Protein AF-A0AAN0RKA3-F1 (afdb_monomer)

Structure (mmCIF, N/CA/C/O backbone):
data_AF-A0AAN0RKA3-F1
#
_entry.id   AF-A0AAN0RKA3-F1
#
loop_
_atom_site.group_PDB
_atom_site.id
_atom_site.type_symbol
_atom_site.label_atom_id
_atom_site.label_alt_id
_atom_site.label_comp_id
_atom_site.label_asym_id
_atom_site.label_entity_id
_atom_site.label_seq_id
_atom_site.pdbx_PDB_ins_code
_atom_site.Cartn_x
_atom_site.Cartn_y
_atom_site.Cartn_z
_atom_site.occupancy
_atom_site.B_iso_or_equiv
_atom_site.auth_seq_id
_atom_site.auth_comp_id
_atom_site.auth_asym_id
_atom_site.auth_atom_id
_atom_site.pdbx_PDB_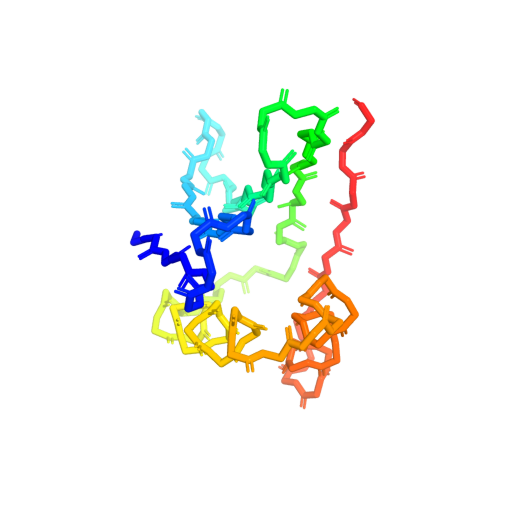model_num
ATOM 1 N N . MET A 1 1 ? 6.256 -3.681 7.037 1.00 91.69 1 MET A N 1
ATOM 2 C CA . MET A 1 1 ? 6.724 -4.495 5.887 1.00 91.69 1 MET A CA 1
ATOM 3 C C . MET A 1 1 ? 6.680 -3.623 4.646 1.00 91.69 1 MET A C 1
ATOM 5 O O . MET A 1 1 ? 5.888 -2.685 4.617 1.00 91.69 1 MET A O 1
ATOM 9 N N . PHE A 1 2 ? 7.522 -3.921 3.662 1.00 95.62 2 PHE A N 1
ATOM 10 C CA . PHE A 1 2 ? 7.510 -3.286 2.349 1.00 95.62 2 PHE A CA 1
ATOM 11 C C . PHE A 1 2 ? 7.730 -4.326 1.246 1.00 95.62 2 PHE A C 1
ATOM 13 O O . PHE A 1 2 ? 8.129 -5.455 1.535 1.00 95.62 2 PHE A O 1
ATOM 20 N N . ALA A 1 3 ? 7.445 -3.943 0.008 1.00 97.00 3 ALA A N 1
ATOM 21 C CA . ALA A 1 3 ? 7.686 -4.728 -1.188 1.00 97.00 3 ALA A CA 1
ATOM 22 C C . ALA A 1 3 ? 8.010 -3.804 -2.369 1.00 97.00 3 ALA A C 1
ATOM 24 O O . ALA A 1 3 ? 7.577 -2.649 -2.398 1.00 97.00 3 ALA A O 1
ATOM 25 N N . TYR A 1 4 ? 8.746 -4.348 -3.333 1.00 97.31 4 TYR A N 1
ATOM 26 C CA . TYR A 1 4 ? 9.021 -3.713 -4.616 1.00 97.31 4 TYR A CA 1
ATOM 27 C C . TYR A 1 4 ? 8.321 -4.483 -5.738 1.00 97.31 4 TYR A C 1
ATOM 29 O O . TYR A 1 4 ? 8.073 -5.685 -5.595 1.00 97.31 4 TYR A O 1
ATOM 37 N N . SER A 1 5 ? 7.999 -3.801 -6.836 1.00 96.12 5 SER A N 1
ATOM 38 C CA . SER A 1 5 ? 7.642 -4.457 -8.099 1.00 96.12 5 SER A CA 1
ATOM 39 C C . SER A 1 5 ? 8.835 -5.215 -8.682 1.00 96.12 5 SER A C 1
ATOM 41 O O . SER A 1 5 ? 9.978 -5.001 -8.280 1.00 96.12 5 SER A O 1
ATOM 43 N N . GLU A 1 6 ? 8.580 -6.112 -9.637 1.00 93.31 6 GLU A N 1
ATOM 44 C CA . GLU A 1 6 ? 9.632 -6.933 -10.263 1.00 93.31 6 GLU A CA 1
ATOM 45 C C . GLU A 1 6 ? 10.699 -6.097 -10.981 1.00 93.31 6 GLU A C 1
ATOM 47 O O . GLU A 1 6 ? 11.877 -6.441 -10.952 1.00 93.31 6 GLU A O 1
ATOM 52 N N . ASP A 1 7 ? 10.299 -4.974 -11.578 1.00 92.88 7 ASP A N 1
ATOM 53 C CA . ASP A 1 7 ? 11.203 -4.006 -12.206 1.00 92.88 7 ASP A CA 1
ATOM 54 C C . ASP A 1 7 ? 11.896 -3.070 -11.199 1.00 92.88 7 ASP A C 1
ATOM 56 O O . ASP A 1 7 ? 12.708 -2.233 -11.590 1.00 92.88 7 ASP A O 1
ATOM 60 N N . GLY A 1 8 ? 11.574 -3.191 -9.907 1.00 94.00 8 GLY A N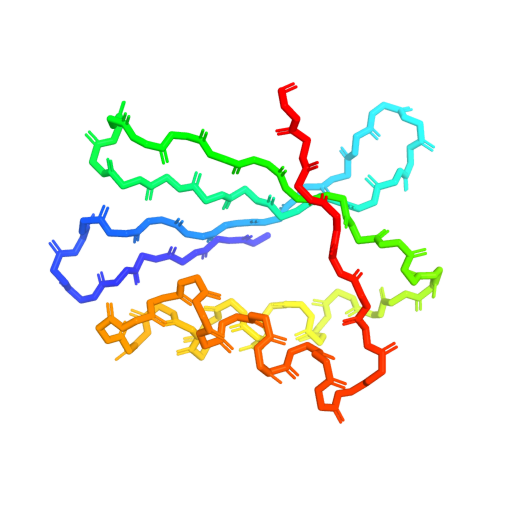 1
ATOM 61 C CA . GLY A 1 8 ? 12.118 -2.375 -8.825 1.00 94.00 8 GLY A CA 1
ATOM 62 C C . GLY A 1 8 ? 11.644 -0.919 -8.808 1.00 94.00 8 GLY A C 1
ATOM 63 O O . GLY A 1 8 ? 12.047 -0.176 -7.914 1.00 94.00 8 GLY A O 1
ATOM 64 N N . GLN A 1 9 ? 10.798 -0.494 -9.752 1.00 95.50 9 GLN A N 1
ATOM 65 C CA . GLN A 1 9 ? 10.420 0.915 -9.905 1.00 95.50 9 GLN A CA 1
ATOM 66 C C . GLN A 1 9 ? 9.376 1.356 -8.884 1.00 95.50 9 GLN A C 1
ATOM 68 O O . GLN A 1 9 ? 9.390 2.501 -8.431 1.00 95.50 9 GLN A O 1
ATOM 73 N N . HIS A 1 10 ? 8.461 0.458 -8.521 1.00 97.25 10 HIS A N 1
ATOM 74 C CA . HIS A 1 10 ? 7.411 0.732 -7.557 1.00 97.25 10 HIS A CA 1
ATOM 75 C C . HIS A 1 10 ? 7.790 0.185 -6.192 1.00 97.25 10 HIS A C 1
ATOM 77 O O . HIS A 1 10 ? 8.079 -0.999 -6.033 1.00 97.25 10 HIS A O 1
ATOM 83 N N . PHE A 1 11 ? 7.680 1.040 -5.188 1.00 97.31 11 PHE A N 1
ATOM 84 C CA . PHE A 1 11 ? 7.755 0.684 -3.786 1.00 97.31 11 PHE A CA 1
ATOM 85 C C . PHE A 1 11 ? 6.375 0.822 -3.144 1.00 97.31 11 PHE A C 1
ATOM 87 O O . PHE A 1 11 ? 5.672 1.817 -3.334 1.00 97.31 11 PHE A O 1
ATOM 94 N N . LEU A 1 12 ? 6.013 -0.160 -2.321 1.00 97.75 12 LEU A N 1
ATOM 95 C CA . LEU A 1 12 ? 4.910 -0.055 -1.376 1.00 97.75 12 LEU A CA 1
ATOM 96 C C . LEU A 1 12 ? 5.347 -0.542 -0.000 1.00 97.75 12 LEU A C 1
ATOM 98 O O . LEU A 1 12 ? 5.880 -1.639 0.153 1.00 97.75 12 LEU A O 1
ATOM 102 N N . GLY A 1 13 ? 5.040 0.231 1.031 1.00 97.19 13 GLY A N 1
ATOM 103 C CA . GLY A 1 13 ? 5.256 -0.162 2.416 1.00 97.19 13 GLY A CA 1
ATOM 104 C C . GLY A 1 13 ? 4.165 0.359 3.327 1.00 97.19 13 GLY A C 1
ATOM 105 O O . GLY A 1 13 ? 3.331 1.158 2.920 1.00 97.19 13 GLY A O 1
ATOM 106 N N . PHE A 1 14 ? 4.168 -0.081 4.580 1.00 96.31 14 PHE A N 1
ATOM 107 C CA . PHE A 1 14 ? 3.328 0.530 5.603 1.00 96.31 14 PHE A CA 1
ATOM 108 C C . PHE A 1 14 ? 4.121 0.849 6.863 1.00 96.31 14 PHE A C 1
ATOM 110 O O . PHE A 1 14 ? 5.090 0.162 7.204 1.00 96.31 14 PHE A O 1
ATOM 117 N N . ARG A 1 15 ? 3.660 1.878 7.570 1.00 94.75 15 ARG A N 1
ATOM 118 C CA . ARG A 1 15 ? 4.174 2.326 8.863 1.00 94.75 15 ARG A CA 1
ATOM 119 C C . ARG A 1 15 ? 3.025 2.763 9.763 1.00 94.75 15 ARG A C 1
ATOM 121 O O . ARG A 1 15 ? 1.906 2.962 9.300 1.00 94.75 15 ARG A O 1
ATOM 128 N N . THR A 1 16 ? 3.326 2.962 11.034 1.00 94.00 16 THR A N 1
ATOM 129 C CA . THR A 1 16 ? 2.436 3.656 11.965 1.00 94.00 16 THR A CA 1
ATOM 130 C C . THR A 1 16 ? 2.998 5.056 12.185 1.00 94.00 16 THR A C 1
ATOM 132 O O . THR A 1 16 ? 4.204 5.201 12.383 1.00 94.00 16 THR A O 1
ATOM 135 N N . ASN A 1 17 ? 2.163 6.088 12.089 1.00 91.25 17 ASN A N 1
ATOM 136 C CA . ASN A 1 17 ? 2.587 7.461 12.352 1.00 91.25 17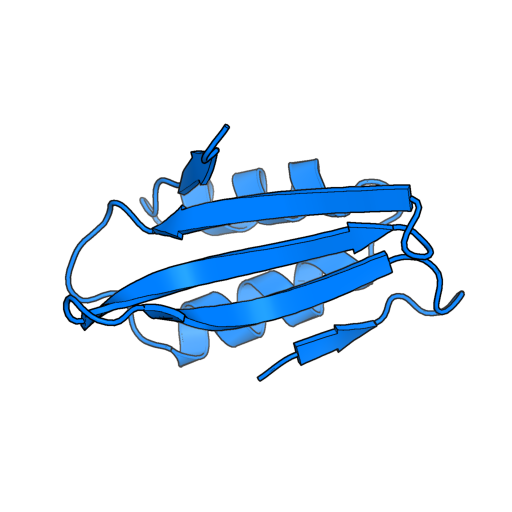 ASN A CA 1
ATOM 137 C C . ASN A 1 17 ? 2.639 7.760 13.865 1.00 91.25 17 ASN A C 1
ATOM 139 O O . ASN A 1 17 ? 2.290 6.918 14.693 1.00 91.25 17 ASN A O 1
ATOM 14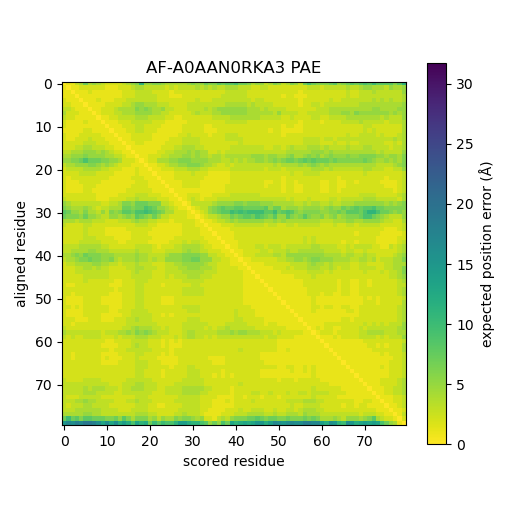3 N N . ALA A 1 18 ? 3.059 8.975 14.230 1.00 90.25 18 ALA A N 1
ATOM 144 C CA . ALA A 1 18 ? 3.246 9.374 15.629 1.00 90.25 18 ALA A CA 1
ATOM 145 C C . ALA A 1 18 ? 1.963 9.315 16.481 1.00 90.25 18 ALA A C 1
ATOM 147 O O . ALA A 1 18 ? 2.045 9.141 17.692 1.00 90.25 18 ALA A O 1
ATOM 148 N N . VAL A 1 19 ? 0.784 9.422 15.857 1.00 90.44 19 VAL A N 1
ATOM 149 C CA . VAL A 1 19 ? -0.520 9.338 16.539 1.00 90.44 19 VAL A CA 1
ATOM 150 C C . VAL A 1 19 ? -1.102 7.920 16.536 1.00 90.44 19 VAL A C 1
ATOM 152 O O . VAL A 1 19 ? -2.266 7.727 16.871 1.00 90.44 19 VAL A O 1
ATOM 155 N N . GLY A 1 20 ? -0.318 6.912 16.144 1.00 89.31 20 GLY A N 1
ATOM 156 C CA . GLY A 1 20 ? -0.752 5.515 16.141 1.00 89.31 20 GLY A CA 1
ATOM 157 C C . GLY A 1 20 ? -1.586 5.108 14.921 1.00 89.31 20 GLY A C 1
ATOM 158 O O . GLY A 1 20 ? -2.046 3.968 14.856 1.00 89.31 20 GLY A O 1
ATOM 159 N N . LYS A 1 21 ? -1.775 5.994 13.935 1.00 91.94 21 LYS A N 1
ATOM 160 C CA . LYS A 1 21 ? -2.548 5.700 12.722 1.00 91.94 21 LYS A CA 1
ATOM 161 C C . LYS A 1 21 ? -1.680 4.994 11.685 1.00 91.94 21 LYS A C 1
ATOM 163 O O . LYS A 1 21 ? -0.528 5.369 11.452 1.00 91.94 21 LYS A O 1
ATOM 168 N N . MET A 1 22 ? -2.237 3.964 11.055 1.00 95.00 22 MET A N 1
ATOM 169 C CA . MET A 1 22 ? -1.546 3.212 10.013 1.00 95.00 22 MET A CA 1
ATOM 170 C C . MET A 1 22 ? -1.534 3.990 8.697 1.00 95.00 22 MET A C 1
ATOM 172 O O . MET A 1 22 ? -2.552 4.539 8.277 1.00 95.00 22 MET A O 1
ATOM 176 N N . GLN A 1 23 ? -0.377 3.998 8.045 1.00 96.50 23 GLN A N 1
ATOM 177 C CA . GLN A 1 23 ? -0.140 4.657 6.769 1.00 96.50 23 GLN A CA 1
ATOM 178 C C . GLN A 1 23 ? 0.478 3.684 5.778 1.00 96.50 23 GLN A C 1
ATOM 180 O O . GLN A 1 23 ? 1.379 2.925 6.138 1.00 96.50 23 GLN A O 1
ATOM 185 N N . ILE A 1 24 ? 0.039 3.754 4.527 1.00 97.06 24 ILE A N 1
ATOM 186 C CA . ILE A 1 24 ? 0.680 3.103 3.390 1.0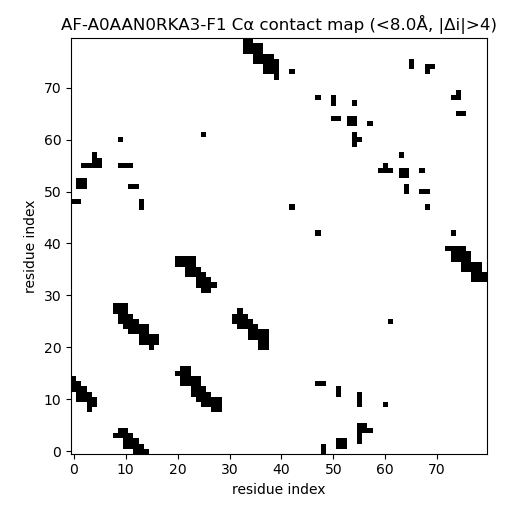0 97.06 24 ILE A CA 1
ATOM 187 C C . ILE A 1 24 ? 1.502 4.150 2.649 1.00 97.06 24 ILE A C 1
ATOM 189 O O . ILE A 1 24 ? 1.028 5.246 2.377 1.00 97.06 24 ILE A O 1
ATOM 193 N N . VAL A 1 25 ? 2.740 3.809 2.333 1.00 97.12 25 VAL A N 1
ATOM 194 C CA . VAL A 1 25 ? 3.676 4.654 1.602 1.00 97.12 25 VAL A CA 1
ATOM 195 C C . VAL A 1 25 ? 3.872 4.042 0.227 1.00 97.12 25 VAL A C 1
ATOM 197 O O . VAL A 1 25 ? 4.205 2.863 0.124 1.00 97.12 25 VAL A O 1
ATOM 200 N N . TYR A 1 26 ? 3.664 4.848 -0.803 1.00 97.56 26 TYR A N 1
ATOM 201 C CA . TYR A 1 26 ? 3.956 4.529 -2.189 1.00 97.56 26 TYR A CA 1
ATOM 202 C C . TYR A 1 26 ? 5.064 5.440 -2.695 1.00 97.56 26 TYR A C 1
ATOM 204 O O . TYR A 1 26 ? 5.056 6.641 -2.425 1.00 97.56 26 TYR A O 1
ATOM 212 N N . ASP A 1 27 ? 5.989 4.864 -3.448 1.00 96.75 27 ASP A N 1
ATOM 213 C CA . ASP A 1 27 ? 7.018 5.612 -4.150 1.00 96.75 27 ASP A CA 1
ATOM 214 C C . ASP A 1 27 ? 7.250 5.002 -5.538 1.00 96.75 27 ASP A C 1
ATOM 216 O O . ASP A 1 27 ? 7.223 3.780 -5.698 1.00 96.75 27 ASP A O 1
ATOM 220 N N . TYR A 1 28 ? 7.423 5.855 -6.547 1.00 95.38 28 TYR A N 1
ATOM 221 C CA . TYR A 1 28 ? 7.821 5.448 -7.895 1.00 95.38 28 TYR A CA 1
ATOM 222 C C . TYR A 1 28 ? 9.146 6.111 -8.246 1.00 95.38 28 TYR A C 1
ATOM 224 O O . TYR A 1 28 ? 9.184 7.323 -8.481 1.00 95.38 28 TYR A O 1
ATOM 232 N N . GLU A 1 29 ? 10.215 5.317 -8.250 1.00 92.69 29 GLU A N 1
ATOM 233 C CA . GLU A 1 29 ? 11.589 5.740 -8.548 1.00 92.69 29 GLU A CA 1
ATOM 234 C C . GLU A 1 29 ? 12.054 7.022 -7.818 1.00 92.69 29 GLU A C 1
ATOM 236 O O . GLU A 1 29 ? 12.801 7.826 -8.378 1.00 92.69 29 GLU A O 1
ATOM 241 N N . GLY A 1 30 ? 11.579 7.286 -6.600 1.00 88.31 30 GLY A N 1
ATOM 242 C CA . GLY A 1 30 ? 11.866 8.511 -5.845 1.00 88.31 30 GLY A CA 1
ATOM 243 C C . GLY A 1 30 ? 11.225 9.787 -6.405 1.00 88.31 30 GLY A C 1
ATOM 244 O O . GLY A 1 30 ? 11.473 10.877 -5.892 1.00 88.31 30 GLY A O 1
ATOM 245 N N . LYS A 1 31 ? 10.423 9.686 -7.471 1.00 89.31 31 LYS A N 1
ATOM 246 C CA . LYS A 1 31 ? 9.810 10.826 -8.177 1.00 89.31 31 LYS A CA 1
ATOM 247 C C . LYS A 1 31 ? 8.368 11.073 -7.760 1.00 89.31 31 LYS A C 1
ATOM 249 O O . LYS A 1 31 ? 7.872 12.188 -7.897 1.00 89.31 31 LYS A O 1
ATOM 254 N N . MET A 1 32 ? 7.677 10.035 -7.297 1.00 90.31 32 MET A N 1
ATOM 255 C CA . MET A 1 32 ? 6.253 10.100 -6.974 1.00 90.31 32 MET A CA 1
ATOM 256 C C . MET A 1 32 ? 5.989 9.505 -5.601 1.00 90.31 32 MET A C 1
ATOM 258 O O . MET A 1 32 ? 5.558 8.360 -5.470 1.00 90.31 32 MET A O 1
ATOM 262 N N . HIS A 1 33 ? 6.241 10.315 -4.582 1.00 94.25 33 HIS A N 1
ATOM 263 C CA . HIS A 1 33 ? 5.999 9.941 -3.202 1.00 94.25 33 HIS A CA 1
ATOM 264 C C . HIS A 1 33 ? 4.552 10.242 -2.813 1.00 94.25 33 HIS A C 1
ATOM 266 O O . HIS A 1 33 ? 4.102 11.381 -2.928 1.00 94.25 33 HIS A O 1
ATOM 272 N N . ARG A 1 34 ? 3.819 9.228 -2.350 1.00 95.94 34 ARG A N 1
ATOM 273 C CA . ARG A 1 34 ? 2.446 9.375 -1.852 1.00 95.94 34 ARG A CA 1
ATOM 274 C C . ARG A 1 34 ? 2.268 8.608 -0.559 1.00 95.94 34 ARG A C 1
ATOM 276 O O . ARG A 1 34 ? 2.735 7.477 -0.423 1.00 95.94 34 ARG A O 1
ATOM 283 N N . ILE A 1 35 ? 1.550 9.206 0.379 1.00 96.44 35 ILE A N 1
ATOM 284 C CA . ILE A 1 35 ? 1.224 8.577 1.654 1.00 96.44 35 ILE A CA 1
ATOM 285 C C . ILE A 1 35 ? -0.292 8.497 1.751 1.00 96.44 35 ILE A C 1
ATOM 287 O O . ILE A 1 35 ? -0.989 9.476 1.514 1.00 96.44 35 ILE A O 1
ATOM 291 N N . TYR A 1 36 ? -0.798 7.329 2.119 1.00 97.00 36 TYR A N 1
ATOM 292 C CA . TYR A 1 36 ? -2.215 7.089 2.321 1.00 97.00 36 TYR A CA 1
ATOM 293 C C . TYR A 1 36 ? -2.458 6.714 3.771 1.00 97.00 36 TYR A C 1
ATOM 295 O O . TYR A 1 36 ? -1.884 5.752 4.279 1.00 97.00 36 TYR A O 1
ATOM 303 N N . ASP A 1 37 ? -3.339 7.443 4.433 1.00 96.56 37 ASP A N 1
ATOM 304 C CA . ASP A 1 37 ? -3.877 7.035 5.717 1.00 96.56 37 ASP A CA 1
ATOM 305 C C . ASP A 1 37 ? -4.855 5.871 5.519 1.00 96.56 37 ASP A C 1
ATOM 307 O O . ASP A 1 37 ? -5.751 5.940 4.676 1.00 96.56 37 ASP A O 1
ATOM 311 N N . VAL A 1 38 ? -4.725 4.825 6.336 1.00 96.25 38 VAL A N 1
ATOM 312 C CA . VAL A 1 38 ? -5.767 3.802 6.477 1.00 96.25 38 VAL A CA 1
ATOM 313 C C . VAL A 1 38 ? -6.833 4.380 7.404 1.00 96.25 38 VAL A C 1
ATOM 315 O O . VAL A 1 38 ? -6.579 4.594 8.591 1.00 96.25 38 VAL A O 1
ATOM 318 N N . GLU A 1 39 ? -8.005 4.710 6.866 1.00 95.00 39 GLU A N 1
ATOM 319 C CA . GLU A 1 39 ? -9.074 5.337 7.658 1.00 95.00 39 GLU A CA 1
ATOM 320 C C . GLU A 1 39 ? -9.855 4.318 8.482 1.00 95.00 39 GLU A C 1
ATOM 322 O O . GLU A 1 39 ? -10.353 4.637 9.561 1.00 95.00 39 GLU A O 1
ATOM 327 N N . THR A 1 40 ? -9.935 3.082 7.995 1.00 93.81 40 THR A N 1
ATOM 328 C CA . THR A 1 40 ? -10.615 2.001 8.699 1.00 93.81 40 THR A CA 1
ATOM 329 C C . THR A 1 40 ? -9.842 1.629 9.972 1.00 93.81 40 THR A C 1
ATOM 331 O O . THR A 1 40 ? -8.660 1.279 9.896 1.00 93.81 40 THR A O 1
ATOM 334 N N . PRO A 1 41 ? -10.476 1.676 11.157 1.00 89.94 41 PRO A N 1
ATOM 335 C CA . PRO A 1 41 ? -9.815 1.327 12.408 1.00 89.94 41 PRO A CA 1
ATOM 336 C C . PRO A 1 41 ? -9.582 -0.186 12.525 1.00 89.94 41 PRO A C 1
ATOM 338 O O . PRO A 1 41 ? -10.278 -0.992 11.912 1.00 89.94 41 PRO A O 1
ATOM 341 N N . ASN A 1 42 ? -8.625 -0.580 13.371 1.00 89.50 42 ASN A N 1
ATOM 342 C CA . ASN A 1 42 ? -8.365 -1.977 13.760 1.00 89.50 42 ASN A CA 1
ATOM 343 C C . ASN A 1 42 ? -8.066 -2.949 12.600 1.00 89.50 42 ASN A C 1
ATOM 345 O O . ASN A 1 42 ? -8.273 -4.161 12.720 1.00 89.50 42 ASN A O 1
ATOM 349 N N . VAL A 1 43 ? -7.544 -2.447 11.479 1.00 92.19 43 VAL A N 1
ATOM 350 C CA . VAL A 1 43 ? -7.137 -3.293 10.353 1.00 92.19 43 VAL A CA 1
ATOM 351 C C . VAL A 1 43 ? -5.924 -4.138 10.738 1.00 92.19 43 VAL A C 1
ATOM 353 O O . VAL A 1 43 ? -4.895 -3.638 11.195 1.00 92.19 43 VAL A O 1
ATOM 356 N N . LYS A 1 44 ? -6.027 -5.452 10.521 1.00 93.50 44 LYS A N 1
ATOM 357 C CA . LYS A 1 44 ? -4.930 -6.386 10.792 1.00 93.50 44 LYS A CA 1
ATOM 358 C C . LYS A 1 44 ? -3.779 -6.135 9.819 1.00 93.50 44 LYS A C 1
ATOM 360 O O . LYS A 1 44 ? -3.974 -6.152 8.606 1.00 93.50 44 LYS A O 1
ATOM 365 N N . THR A 1 45 ? -2.558 -6.036 10.339 1.00 92.94 45 THR A N 1
ATOM 366 C CA . THR A 1 45 ? -1.331 -5.845 9.539 1.00 92.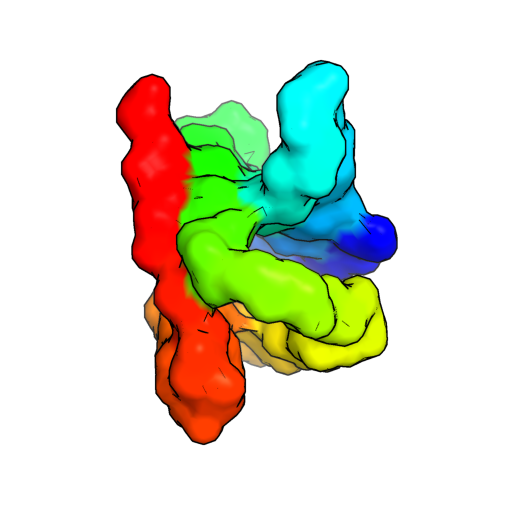94 45 THR A CA 1
ATOM 367 C C . THR A 1 45 ? -1.184 -6.874 8.417 1.00 92.94 45 THR A C 1
ATOM 369 O O . THR A 1 45 ? -0.789 -6.518 7.314 1.00 92.94 45 THR A O 1
ATOM 372 N N . LYS A 1 46 ? -1.574 -8.136 8.654 1.00 95.31 46 LYS A N 1
ATOM 373 C CA . LYS A 1 46 ? -1.553 -9.207 7.641 1.00 95.31 46 LYS A CA 1
ATOM 374 C C . LYS A 1 46 ? -2.379 -8.872 6.392 1.00 95.31 46 LYS A C 1
ATOM 376 O O . LYS A 1 46 ? -1.970 -9.235 5.290 1.00 95.31 46 LYS A O 1
ATOM 381 N N . VAL A 1 47 ? -3.513 -8.186 6.551 1.00 95.12 47 VAL A N 1
ATOM 382 C CA . VAL A 1 47 ? -4.364 -7.772 5.424 1.00 95.12 47 VAL A CA 1
ATOM 383 C C . VAL A 1 47 ? -3.632 -6.742 4.568 1.00 95.12 47 VAL A C 1
ATOM 385 O O . VAL A 1 47 ? -3.533 -6.917 3.356 1.00 95.12 47 VAL A O 1
ATOM 388 N N . ILE A 1 48 ? -3.029 -5.734 5.206 1.00 96.19 48 ILE A N 1
ATOM 389 C CA . ILE A 1 48 ? -2.252 -4.699 4.515 1.00 96.19 48 ILE A CA 1
ATOM 390 C C . ILE A 1 48 ? -1.014 -5.287 3.838 1.00 96.19 48 ILE A C 1
ATOM 392 O O . ILE A 1 48 ? -0.781 -5.019 2.663 1.00 96.19 48 ILE A O 1
ATOM 396 N N . SER A 1 49 ? -0.260 -6.146 4.532 1.00 96.19 49 SER A N 1
ATOM 397 C CA . SER A 1 49 ? 0.885 -6.858 3.954 1.00 96.19 49 SER A CA 1
ATOM 398 C C . SER A 1 49 ? 0.498 -7.634 2.696 1.00 96.19 49 SER A C 1
ATOM 400 O O . SER A 1 49 ? 1.182 -7.539 1.682 1.00 96.19 49 SER A O 1
ATOM 402 N N . THR A 1 50 ? -0.619 -8.367 2.741 1.00 96.56 50 THR A N 1
ATOM 403 C CA . THR A 1 50 ? -1.105 -9.151 1.596 1.00 96.56 50 THR A CA 1
ATOM 404 C C . THR A 1 50 ? -1.505 -8.242 0.437 1.00 96.56 50 THR A C 1
ATOM 406 O O . THR A 1 50 ? -1.125 -8.507 -0.701 1.00 96.56 50 THR A O 1
ATOM 409 N N . ALA A 1 51 ? -2.219 -7.147 0.718 1.00 97.19 51 ALA A N 1
ATOM 410 C CA . ALA A 1 51 ? -2.619 -6.180 -0.299 1.00 97.19 51 ALA A CA 1
ATOM 411 C C . ALA A 1 51 ? -1.412 -5.510 -0.971 1.00 97.19 51 ALA A C 1
ATOM 413 O O . ALA A 1 51 ? -1.390 -5.392 -2.192 1.00 97.19 51 ALA A O 1
ATOM 414 N N . ILE A 1 52 ? -0.385 -5.142 -0.197 1.00 97.50 52 ILE A N 1
ATOM 415 C CA . ILE A 1 52 ? 0.871 -4.577 -0.709 1.00 97.50 52 ILE A CA 1
ATOM 416 C C . ILE A 1 52 ? 1.592 -5.576 -1.613 1.00 97.50 52 ILE A C 1
ATOM 418 O O . ILE A 1 52 ? 1.907 -5.247 -2.753 1.00 97.50 52 ILE A O 1
ATOM 422 N N . THR A 1 53 ? 1.819 -6.805 -1.136 1.00 96.88 53 THR A N 1
ATOM 423 C CA . THR A 1 53 ? 2.509 -7.842 -1.919 1.00 96.88 53 THR A CA 1
ATOM 424 C C . THR A 1 53 ? 1.740 -8.218 -3.176 1.00 96.88 53 THR A C 1
ATOM 426 O O . THR A 1 53 ? 2.355 -8.567 -4.178 1.00 96.88 53 THR A O 1
ATOM 429 N N . ASN A 1 54 ? 0.409 -8.165 -3.138 1.00 96.81 54 ASN A N 1
ATOM 430 C CA . ASN A 1 54 ? -0.399 -8.361 -4.329 1.00 96.81 54 ASN A CA 1
ATOM 431 C C . ASN A 1 54 ? -0.225 -7.189 -5.304 1.00 96.81 54 ASN A C 1
ATOM 433 O O . ASN A 1 54 ? 0.141 -7.400 -6.451 1.00 96.81 54 ASN A O 1
ATOM 437 N N . ALA A 1 55 ? -0.417 -5.954 -4.835 1.00 97.56 55 ALA A N 1
ATOM 438 C CA . ALA A 1 55 ? -0.424 -4.755 -5.666 1.00 97.56 55 ALA A CA 1
ATOM 439 C C . ALA A 1 55 ? 0.872 -4.539 -6.459 1.00 97.56 55 ALA A C 1
ATOM 441 O O . ALA A 1 55 ? 0.800 -4.220 -7.643 1.00 97.56 55 ALA A O 1
ATOM 442 N N . VAL A 1 56 ? 2.043 -4.756 -5.849 1.00 96.88 56 VAL A N 1
ATOM 443 C CA . VAL A 1 56 ? 3.342 -4.556 -6.527 1.00 96.88 56 VAL A CA 1
ATOM 444 C C . VAL A 1 56 ? 3.592 -5.518 -7.695 1.00 96.88 56 VAL A C 1
ATOM 446 O O . VAL A 1 56 ? 4.462 -5.258 -8.518 1.00 96.88 56 VAL A O 1
ATOM 449 N N . LYS A 1 57 ? 2.830 -6.615 -7.802 1.00 96.50 57 LYS A N 1
ATOM 450 C CA . LYS A 1 57 ? 2.923 -7.570 -8.921 1.00 96.50 57 LYS A CA 1
ATOM 451 C C . LYS A 1 57 ? 2.169 -7.111 -10.168 1.00 96.50 57 LYS A C 1
ATOM 453 O O . LYS A 1 57 ? 2.264 -7.745 -11.214 1.00 96.50 57 LYS A O 1
ATOM 45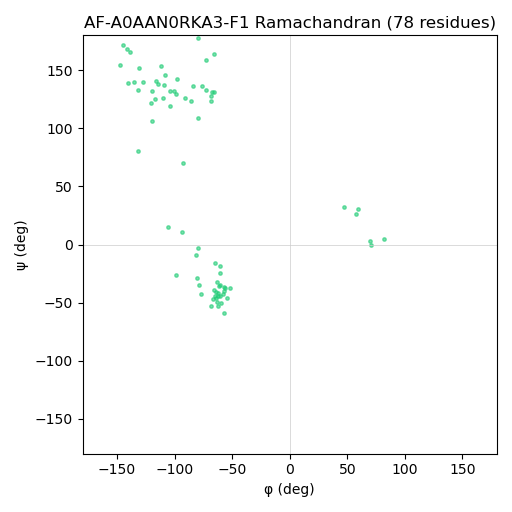8 N N . HIS A 1 58 ? 1.378 -6.047 -10.065 1.00 95.62 58 HIS A N 1
ATOM 459 C CA . HIS A 1 58 ? 0.573 -5.539 -11.167 1.00 95.62 58 HIS A CA 1
ATOM 460 C C . HIS A 1 58 ? 1.137 -4.222 -11.684 1.00 95.62 58 HIS A C 1
ATOM 462 O O . HIS A 1 58 ? 1.559 -3.370 -10.913 1.00 95.62 58 HIS A O 1
ATOM 468 N N . ARG A 1 59 ? 1.028 -3.996 -12.998 1.00 91.19 59 ARG A N 1
ATOM 469 C CA . ARG A 1 59 ? 1.428 -2.728 -13.632 1.00 91.19 59 ARG A CA 1
ATOM 470 C C . ARG A 1 59 ? 0.715 -1.512 -13.027 1.00 91.19 59 ARG A C 1
ATOM 472 O O . ARG A 1 59 ? 1.298 -0.446 -12.884 1.00 91.19 59 ARG A O 1
ATOM 479 N N . MET A 1 60 ? -0.562 -1.660 -12.678 1.00 94.19 60 MET A N 1
ATOM 480 C CA . MET A 1 60 ? -1.345 -0.612 -12.021 1.00 94.19 60 MET A CA 1
ATOM 481 C C . MET A 1 60 ? -1.270 -0.772 -10.499 1.00 94.19 60 MET A C 1
ATOM 483 O O . MET A 1 60 ? -2.259 -1.148 -9.871 1.00 94.19 60 MET A O 1
ATOM 487 N N . VAL A 1 61 ? -0.103 -0.497 -9.908 1.00 95.69 61 VAL A N 1
ATOM 488 C CA . VAL A 1 61 ? 0.172 -0.754 -8.481 1.00 95.69 61 VAL A CA 1
ATOM 489 C C . VAL A 1 61 ? -0.828 -0.052 -7.557 1.00 95.69 61 VAL A C 1
ATOM 491 O O . VAL A 1 61 ? -1.543 -0.710 -6.802 1.00 95.69 61 VAL A O 1
ATOM 494 N N . VAL A 1 62 ? -0.934 1.280 -7.637 1.00 95.75 62 VAL A N 1
ATOM 495 C CA . VAL A 1 62 ? -1.829 2.056 -6.758 1.00 95.75 62 VAL A CA 1
ATOM 496 C C . VAL A 1 62 ? -3.306 1.690 -6.978 1.00 95.75 62 VAL A C 1
ATOM 498 O O . VAL A 1 62 ? -3.968 1.361 -5.995 1.00 95.75 62 VAL A O 1
ATOM 501 N N . PRO A 1 63 ? -3.847 1.645 -8.214 1.00 96.62 63 PRO A N 1
ATOM 502 C CA . PRO A 1 63 ? -5.226 1.199 -8.422 1.00 96.62 63 PRO A CA 1
ATOM 503 C C . PRO A 1 63 ? -5.502 -0.209 -7.879 1.00 96.62 63 PRO A C 1
ATOM 505 O O . PRO A 1 63 ? -6.536 -0.434 -7.254 1.00 96.62 63 PRO A O 1
ATOM 508 N N . THR A 1 64 ? -4.564 -1.147 -8.049 1.00 97.69 64 THR A N 1
ATOM 509 C CA . THR A 1 64 ? -4.711 -2.517 -7.530 1.00 97.69 64 THR A CA 1
ATOM 510 C C . THR A 1 64 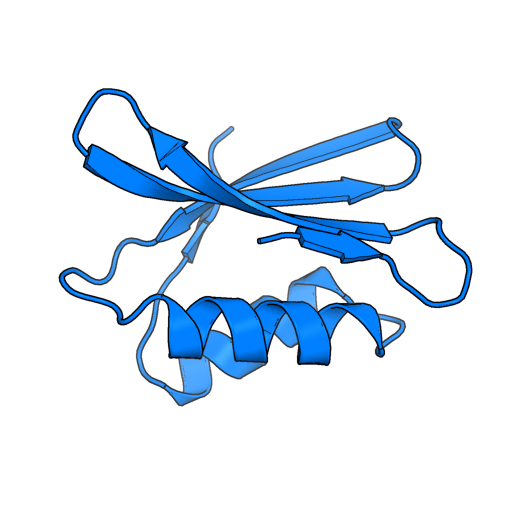? -4.732 -2.542 -6.006 1.00 97.69 64 THR A C 1
ATOM 512 O O . THR A 1 64 ? -5.518 -3.284 -5.414 1.00 97.69 64 THR A O 1
ATOM 515 N N . LEU A 1 65 ? -3.911 -1.714 -5.355 1.00 97.50 65 LEU A N 1
ATOM 516 C CA . LEU A 1 65 ? -3.921 -1.559 -3.903 1.00 97.50 65 LEU A CA 1
ATOM 517 C C . LEU A 1 65 ? -5.293 -1.074 -3.410 1.00 97.50 65 LEU A C 1
ATOM 519 O O . LEU A 1 65 ? -5.880 -1.702 -2.527 1.00 97.50 65 LEU A O 1
ATOM 523 N N . PHE A 1 66 ? -5.825 -0.004 -4.009 1.00 97.56 66 PHE A N 1
ATOM 524 C CA . PHE A 1 66 ? -7.145 0.535 -3.666 1.00 97.56 66 PHE A CA 1
ATOM 525 C C . PHE A 1 66 ? -8.258 -0.493 -3.898 1.00 97.56 66 PHE A C 1
ATOM 527 O O . PHE A 1 66 ? -9.103 -0.688 -3.024 1.00 97.56 66 PHE A O 1
ATOM 534 N N . ALA A 1 67 ? -8.243 -1.202 -5.028 1.00 97.31 67 ALA A N 1
ATOM 535 C CA . ALA A 1 67 ? -9.220 -2.250 -5.324 1.00 97.31 67 ALA A CA 1
ATOM 536 C C . ALA A 1 67 ? -9.149 -3.411 -4.312 1.00 97.31 67 ALA A C 1
ATOM 538 O O . ALA A 1 67 ? -10.168 -3.851 -3.782 1.00 97.31 67 ALA A O 1
ATOM 539 N N . THR A 1 68 ? -7.940 -3.871 -3.977 1.00 97.19 68 THR A N 1
ATOM 540 C CA . THR A 1 68 ? -7.737 -4.985 -3.036 1.00 97.19 68 THR A CA 1
ATOM 541 C C . THR A 1 68 ? -8.226 -4.634 -1.629 1.00 97.19 68 THR A C 1
ATOM 543 O O . THR A 1 68 ? -8.846 -5.464 -0.963 1.00 97.19 68 THR A O 1
ATOM 546 N N . LEU A 1 69 ? -7.971 -3.410 -1.164 1.00 96.94 69 LEU A N 1
ATOM 547 C CA . LEU A 1 69 ? -8.384 -2.962 0.167 1.00 96.94 69 LEU A CA 1
ATOM 548 C C . LEU A 1 69 ? -9.876 -2.627 0.234 1.00 96.94 69 LEU A C 1
ATOM 550 O O . LEU A 1 69 ? -10.553 -3.069 1.163 1.00 96.94 69 LEU A O 1
ATOM 554 N N . SER A 1 70 ? -10.418 -1.947 -0.777 1.00 95.88 70 SER A N 1
ATOM 555 C CA . SER A 1 70 ? -11.854 -1.644 -0.842 1.00 95.88 70 SER A CA 1
ATOM 556 C C . SER A 1 70 ? -12.714 -2.908 -0.895 1.00 95.88 70 SER A C 1
ATOM 558 O O . SER A 1 70 ? -13.739 -2.959 -0.220 1.00 95.88 70 SER A O 1
ATOM 560 N N . SER A 1 71 ? -12.261 -3.973 -1.573 1.00 96.12 71 SER A N 1
ATOM 561 C CA . SER A 1 71 ? -12.946 -5.281 -1.565 1.00 96.12 71 SER A CA 1
ATOM 562 C C . SER A 1 71 ? -13.066 -5.913 -0.168 1.00 96.12 71 SER A C 1
ATOM 564 O O . SER A 1 71 ? -13.905 -6.780 0.059 1.00 96.12 71 SER A O 1
ATOM 566 N N . GLN A 1 72 ? -12.246 -5.455 0.783 1.00 95.62 72 GLN A N 1
ATOM 567 C CA . GLN A 1 72 ? -12.246 -5.872 2.185 1.00 95.62 72 GLN A CA 1
ATOM 568 C C . GLN A 1 72 ? -12.849 -4.806 3.115 1.00 95.62 72 GLN A C 1
ATOM 570 O O . GLN A 1 72 ? -12.674 -4.888 4.329 1.00 95.62 72 GLN A O 1
ATOM 575 N N . ASN A 1 73 ? -13.565 -3.817 2.564 1.00 96.00 73 ASN A N 1
ATOM 576 C CA . ASN A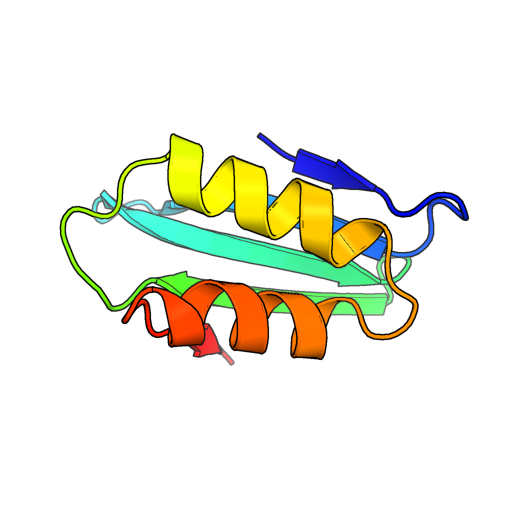 1 73 ? -14.130 -2.669 3.282 1.00 96.00 73 ASN A CA 1
ATOM 577 C C . ASN A 1 73 ? -13.077 -1.805 4.000 1.00 96.00 73 ASN A C 1
ATOM 579 O O . ASN A 1 73 ? -13.357 -1.211 5.042 1.00 96.00 73 ASN A O 1
ATOM 583 N N . ILE A 1 74 ? -11.860 -1.740 3.453 1.00 97.06 74 ILE A N 1
ATOM 584 C CA . ILE A 1 74 ? -10.776 -0.903 3.973 1.00 97.06 74 ILE A CA 1
ATOM 585 C C . ILE A 1 74 ? -10.620 0.320 3.071 1.00 97.06 74 ILE A C 1
ATOM 587 O O . ILE A 1 74 ? -10.313 0.182 1.885 1.00 97.06 74 ILE A O 1
ATOM 591 N N . SER A 1 75 ? -10.808 1.513 3.635 1.00 95.31 75 SER A N 1
ATOM 592 C CA . SER A 1 75 ? -10.660 2.778 2.916 1.00 95.31 75 SER A CA 1
ATOM 593 C C . SER A 1 75 ? -9.293 3.413 3.150 1.00 95.31 75 SER A C 1
ATOM 595 O O . SER A 1 75 ? -8.715 3.362 4.242 1.00 95.31 75 SER A O 1
ATOM 597 N N . LEU A 1 76 ? -8.781 4.020 2.081 1.00 96.12 76 LEU A N 1
ATOM 598 C CA . LEU A 1 76 ? -7.550 4.792 2.073 1.00 96.12 76 LEU A CA 1
ATOM 599 C C . LEU A 1 76 ? -7.862 6.248 1.748 1.00 96.12 76 LEU A C 1
ATOM 601 O O . LEU A 1 76 ? -8.644 6.524 0.837 1.00 96.12 76 LEU A O 1
ATOM 605 N N . LYS A 1 77 ? -7.175 7.162 2.429 1.00 95.44 77 LYS A N 1
ATOM 606 C CA . LYS A 1 77 ? -7.192 8.591 2.123 1.00 95.44 77 LYS A CA 1
ATOM 607 C C . LYS A 1 77 ? -5.786 9.070 1.808 1.00 95.44 77 LYS A C 1
ATOM 609 O O . LYS A 1 77 ? -4.894 8.940 2.640 1.00 95.44 77 LYS A O 1
ATOM 614 N N . GLU A 1 78 ? -5.595 9.623 0.616 1.00 94.69 78 GLU A N 1
ATOM 615 C CA . GLU A 1 78 ? -4.327 10.244 0.228 1.00 94.69 78 GLU A CA 1
ATOM 616 C C . GLU A 1 78 ? -4.065 11.488 1.086 1.00 94.69 78 GLU A C 1
ATOM 618 O O . GLU A 1 78 ? -4.953 12.321 1.290 1.00 94.69 78 GLU A O 1
ATOM 623 N N . LEU A 1 79 ? -2.853 11.572 1.624 1.00 89.69 79 LEU A N 1
ATOM 624 C CA . LEU A 1 79 ? -2.330 12.758 2.279 1.00 89.69 79 LEU A CA 1
ATOM 625 C C . LEU A 1 79 ? -1.615 13.601 1.224 1.00 89.69 79 LEU A C 1
ATOM 627 O O . LEU A 1 79 ? -0.753 13.085 0.512 1.00 89.69 79 LEU A O 1
ATOM 631 N N . VAL A 1 80 ? -2.018 14.869 1.133 1.00 68.56 80 VAL A N 1
ATOM 632 C CA . VAL A 1 80 ? -1.393 15.889 0.278 1.00 68.56 80 VAL A CA 1
ATOM 633 C C . VAL A 1 80 ? -0.094 16.368 0.910 1.00 68.56 80 VAL A C 1
ATOM 635 O O . VAL A 1 80 ? -0.100 16.573 2.147 1.00 68.56 80 VAL A O 1
#

pLDDT: mean 94.66, std 3.84, range [68.56, 97.75]

Mean predicted aligned error: 2.66 Å

Foldseek 3Di:
DKDAAPVRQKIWDWDQDPVRWIKIWIGGNNPDTKIKTFPDPPDDPVQLVVLRVVLSPDPNNVVSSQVSQVVVVIDIDIDD

Secondary structure (DSSP, 8-state):
-EEE-TTS-EEEEEEE-TTS-EEEEEEETTT--EEEEE-STT--HHHHHHHHHHHTTSSSHHHHHHHHHHTTT--EEEE-

Organism: NCBI:txid666509

Solvent-accessible surface area (backbone atoms only — not comparable to full-atom values): 4505 Å² total; per-residue (Å²): 105,70,46,57,19,94,86,61,45,40,40,37,33,51,50,67,47,98,87,70,49,45,31,39,40,38,31,39,75,86,75,48,78,44,41,26,38,49,70,48,78,92,69,56,65,69,58,55,53,50,33,44,61,52,13,37,75,40,95,57,31,68,63,42,32,53,51,54,33,45,78,68,74,36,49,73,43,78,57,131

Radius of gyration: 11.59 Å; Cα contacts (8 Å, |Δi|>4): 141; chains: 1; bounding box: 26×25×30 Å

Nearest PDB structures (foldseek):
  9bs5-assembly1_B  TM=5.822E-01  e=9.259E-01  Bacteroides ovatus ATCC 8483
  3dqx-assembly2_B  TM=3.045E-01  e=5.236E+00  Gallus gallus
  5xp7-assembly1_A  TM=2.950E-01  e=6.650E+00  Gallus gallus
  4mxz-assembly2_B  TM=3.583E-01  e=8.445E+00  Homo sapiens
  7uy3-assembly1_A  TM=3.168E-01  e=8.445E+00  Homo sapiens

Sequence (80 aa):
MFAYSEDGQHFLGFRTNAVGKMQIVYDYEGKMHRIYDVETPNVKTKVISTAITNAVKHRMVVPTLFATLSSQNISLKELV